Protein AF-A0A968A831-F1 (afdb_monomer_lite)

Secondary structure (DSSP, 8-state):
---PPPP---B-TTT-PBP---TT-SEEE-TTT-PEEE--TTS----------S-HHHHHHHHHHHHTT-

Structure (mmCIF, N/CA/C/O backbone):
data_AF-A0A968A831-F1
#
_entry.id   AF-A0A968A831-F1
#
loop_
_atom_site.group_PDB
_atom_site.id
_atom_site.type_symbol
_atom_site.label_atom_id
_atom_site.label_alt_id
_atom_site.label_comp_id
_atom_site.label_asym_id
_atom_site.label_entity_id
_atom_site.label_seq_id
_atom_site.pdbx_PDB_ins_code
_atom_site.Cartn_x
_atom_site.Cartn_y
_atom_site.Cartn_z
_atom_site.occupancy
_atom_site.B_iso_or_equiv
_atom_site.auth_seq_id
_atom_site.auth_comp_id
_atom_site.auth_asym_id
_atom_site.auth_atom_id
_atom_site.pdbx_PDB_model_num
ATOM 1 N N . MET A 1 1 ? -0.861 -23.443 -11.753 1.00 36.66 1 MET A N 1
ATOM 2 C CA . MET A 1 1 ? -1.821 -22.569 -11.047 1.00 36.66 1 MET A CA 1
ATOM 3 C C . MET A 1 1 ? -1.067 -21.959 -9.876 1.00 36.66 1 MET A C 1
ATOM 5 O O . MET A 1 1 ? -0.851 -22.653 -8.895 1.00 36.66 1 MET A O 1
ATOM 9 N N . SER A 1 2 ? -0.534 -20.744 -10.026 1.00 41.47 2 SER A N 1
ATOM 10 C CA . SER A 1 2 ? 0.224 -20.087 -8.951 1.00 41.47 2 SER A CA 1
ATOM 11 C C . SER A 1 2 ? -0.755 -19.402 -8.005 1.00 41.47 2 SER A C 1
ATOM 13 O O . SER A 1 2 ? -1.454 -18.477 -8.411 1.00 41.47 2 SER A O 1
ATOM 15 N N . SER A 1 3 ? -0.831 -19.886 -6.770 1.00 47.56 3 SER A N 1
ATOM 16 C CA . SER A 1 3 ? -1.566 -19.249 -5.679 1.00 47.56 3 SER A CA 1
ATOM 17 C C . SER A 1 3 ? -0.900 -17.916 -5.339 1.00 47.56 3 SER A C 1
ATOM 19 O O . SER A 1 3 ? 0.244 -17.894 -4.884 1.00 47.56 3 SER A O 1
ATOM 21 N N . VAL A 1 4 ? -1.601 -16.809 -5.586 1.00 56.62 4 VAL A N 1
ATOM 22 C CA . VAL A 1 4 ? -1.220 -15.493 -5.059 1.00 56.62 4 VAL A CA 1
ATOM 23 C C . VAL A 1 4 ? -1.281 -15.597 -3.530 1.00 56.62 4 VAL A C 1
ATOM 25 O O . VAL A 1 4 ? -2.300 -16.071 -3.027 1.00 56.62 4 VAL A O 1
ATOM 28 N N . PRO A 1 5 ? -0.217 -15.244 -2.787 1.00 54.50 5 PRO A N 1
ATOM 29 C CA . PRO A 1 5 ? -0.274 -15.248 -1.332 1.00 54.50 5 PRO A CA 1
ATOM 30 C C . PRO A 1 5 ? -1.382 -14.298 -0.877 1.00 54.50 5 PRO A C 1
ATOM 32 O O . PRO A 1 5 ? -1.490 -13.183 -1.388 1.00 54.50 5 PRO A O 1
ATOM 35 N N . ASP A 1 6 ? -2.209 -14.767 0.053 1.00 56.47 6 ASP A N 1
ATOM 36 C CA . ASP A 1 6 ? -3.236 -13.948 0.683 1.00 56.47 6 ASP A CA 1
ATOM 37 C C . ASP A 1 6 ? -2.542 -12.756 1.353 1.00 56.47 6 ASP A C 1
ATOM 39 O O . ASP A 1 6 ? -1.603 -12.929 2.139 1.00 56.47 6 ASP A O 1
ATOM 43 N N . ALA A 1 7 ? -2.908 -11.539 0.952 1.00 61.34 7 ALA A N 1
ATOM 44 C CA . ALA A 1 7 ? -2.276 -10.342 1.481 1.00 61.34 7 ALA A CA 1
ATOM 45 C C . ALA A 1 7 ? -2.569 -10.286 2.982 1.00 61.34 7 ALA A C 1
ATOM 47 O O . ALA A 1 7 ? -3.731 -10.266 3.379 1.00 61.34 7 ALA A O 1
ATOM 48 N N . ALA A 1 8 ? -1.525 -10.279 3.816 1.00 67.69 8 ALA A N 1
ATOM 49 C CA . ALA A 1 8 ? -1.677 -10.260 5.266 1.00 67.69 8 ALA A CA 1
ATOM 50 C C . ALA A 1 8 ? -2.608 -9.110 5.692 1.00 67.69 8 ALA A C 1
ATOM 52 O O . ALA A 1 8 ? -2.271 -7.932 5.560 1.00 67.69 8 ALA A O 1
ATOM 53 N N . GLN A 1 9 ? -3.798 -9.466 6.176 1.00 78.81 9 GLN A N 1
ATOM 54 C CA . GLN A 1 9 ? -4.824 -8.515 6.581 1.00 78.81 9 GLN A CA 1
ATOM 55 C C . GLN A 1 9 ? -4.482 -7.935 7.957 1.00 78.81 9 GLN A C 1
ATOM 57 O O . GLN A 1 9 ? -4.187 -8.668 8.901 1.00 78.81 9 GLN A O 1
ATOM 62 N N . VAL A 1 10 ? -4.534 -6.609 8.091 1.00 86.12 10 VAL A N 1
ATOM 63 C CA . VAL A 1 10 ? -4.344 -5.935 9.382 1.00 86.12 10 VAL A CA 1
ATOM 64 C C . VAL A 1 10 ? -5.678 -5.885 10.121 1.00 86.12 10 VAL A C 1
ATOM 66 O O . VAL A 1 10 ? -6.687 -5.447 9.569 1.00 86.12 10 VAL A O 1
ATOM 69 N N . LEU A 1 11 ? -5.676 -6.322 11.380 1.00 92.19 11 LEU A N 1
ATOM 70 C CA . LEU A 1 11 ? -6.863 -6.373 12.232 1.00 92.19 11 LEU A CA 1
ATOM 71 C C . LEU A 1 11 ? -6.846 -5.255 13.277 1.00 92.19 11 LEU A C 1
ATOM 73 O O . LEU A 1 11 ? -5.790 -4.832 13.758 1.00 92.19 11 LEU A O 1
ATOM 77 N N . CYS A 1 12 ? -8.032 -4.789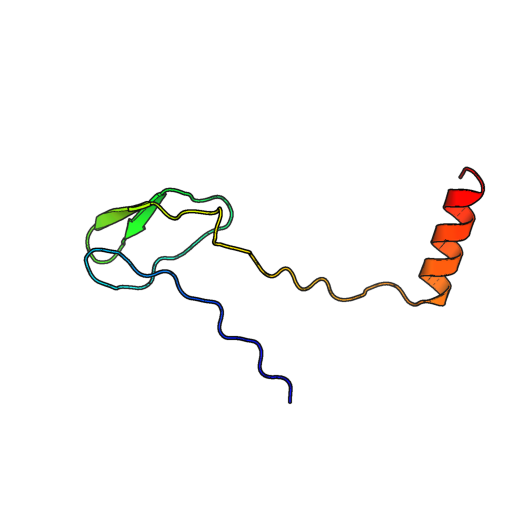 13.658 1.00 93.88 12 CYS A N 1
ATOM 78 C CA . CYS A 1 12 ? -8.202 -3.847 14.751 1.00 93.88 12 CYS A CA 1
ATOM 79 C C . CYS A 1 12 ? -7.780 -4.482 16.081 1.00 93.88 12 CYS A C 1
ATOM 81 O O . CYS A 1 12 ? -8.236 -5.567 16.430 1.00 93.88 12 CYS A O 1
ATOM 83 N N . ARG A 1 13 ? -6.987 -3.761 16.882 1.00 93.75 13 ARG A N 1
ATOM 84 C CA . ARG A 1 13 ? -6.505 -4.247 18.187 1.00 93.75 13 ARG A CA 1
ATOM 85 C C . ARG A 1 13 ? -7.583 -4.323 19.275 1.00 93.75 13 ARG A C 1
ATOM 87 O O . ARG A 1 13 ? -7.284 -4.803 20.361 1.00 93.75 13 ARG A O 1
ATOM 94 N N . GLN A 1 14 ? -8.790 -3.817 19.012 1.00 96.44 14 GLN A N 1
ATOM 95 C CA . GLN A 1 14 ? -9.903 -3.811 19.970 1.00 96.44 14 GLN A CA 1
ATOM 96 C C . GLN A 1 14 ? -10.988 -4.824 19.611 1.00 96.44 14 GLN A C 1
ATOM 98 O O . GLN A 1 14 ? -11.313 -5.681 20.421 1.00 96.44 14 GLN A O 1
ATOM 103 N N . CYS A 1 15 ? -11.542 -4.753 18.399 1.00 96.44 15 CYS A N 1
ATOM 104 C CA . CYS A 1 15 ? -12.654 -5.621 17.992 1.00 96.44 15 CYS A CA 1
ATOM 105 C C . CYS A 1 15 ? -12.252 -6.733 17.017 1.00 96.44 15 CYS A C 1
ATOM 107 O O . CYS A 1 15 ? -13.105 -7.512 16.604 1.00 96.44 15 CYS A O 1
ATOM 109 N N . ASN A 1 16 ? -10.978 -6.796 16.619 1.00 95.38 16 ASN A N 1
ATOM 110 C CA . ASN A 1 16 ? -10.455 -7.773 15.666 1.00 95.38 16 ASN A CA 1
ATOM 111 C C . ASN A 1 16 ? -11.067 -7.698 14.250 1.00 95.38 16 ASN A C 1
ATOM 113 O O . ASN A 1 16 ? -10.836 -8.586 13.433 1.00 95.38 16 ASN A O 1
ATOM 117 N N . ALA A 1 17 ? -11.819 -6.636 13.939 1.00 94.62 17 ALA A N 1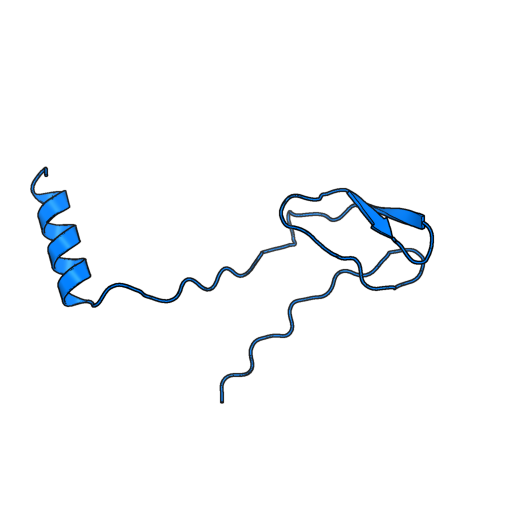
ATOM 118 C CA . ALA A 1 17 ? -12.344 -6.403 12.599 1.00 94.62 17 ALA A CA 1
ATOM 119 C C . ALA A 1 17 ? -11.223 -6.010 11.614 1.00 94.62 17 ALA A C 1
ATOM 121 O O . ALA A 1 17 ? -10.247 -5.373 12.030 1.00 94.62 17 ALA A O 1
ATOM 122 N N . PRO A 1 18 ? -11.360 -6.332 10.316 1.00 92.06 18 PRO A N 1
ATOM 123 C CA . PRO A 1 18 ? -10.455 -5.860 9.275 1.00 92.06 18 PRO A CA 1
ATOM 124 C C . PRO A 1 18 ? -10.308 -4.339 9.250 1.00 92.06 18 PRO A C 1
ATOM 126 O O . PRO A 1 18 ? -11.302 -3.617 9.325 1.00 92.06 18 PRO A O 1
ATOM 129 N N . LEU A 1 19 ? -9.077 -3.852 9.096 1.00 89.62 19 LEU A N 1
ATOM 130 C CA . LEU A 1 19 ? -8.807 -2.439 8.850 1.00 89.62 19 LEU A CA 1
ATOM 131 C C . LEU A 1 19 ? -8.518 -2.200 7.358 1.00 89.62 19 LEU A C 1
ATOM 133 O O . LEU A 1 19 ? -7.687 -2.913 6.788 1.00 89.62 19 LEU A O 1
ATOM 137 N N . PRO A 1 20 ? -9.145 -1.192 6.723 1.00 83.75 20 PRO A N 1
ATOM 138 C CA . PRO A 1 20 ? -8.797 -0.781 5.368 1.00 83.75 20 PRO A CA 1
ATOM 139 C C . PRO A 1 20 ? -7.449 -0.047 5.394 1.00 83.75 20 PRO A C 1
ATOM 141 O O . PRO A 1 20 ? -7.366 1.137 5.716 1.00 83.75 20 PRO A O 1
ATOM 144 N N . VAL A 1 21 ? -6.361 -0.767 5.117 1.00 79.38 21 VAL A N 1
ATOM 145 C CA . VAL A 1 21 ? -5.016 -0.178 5.073 1.00 79.38 21 VAL A CA 1
ATOM 146 C C . VAL A 1 21 ? -4.783 0.458 3.709 1.00 79.38 21 VAL A C 1
ATOM 148 O O . VAL A 1 21 ? -4.479 -0.228 2.736 1.00 79.38 21 VAL A O 1
ATOM 151 N N . GLU A 1 22 ? -4.891 1.782 3.646 1.00 71.44 22 GLU A N 1
ATOM 152 C CA . GL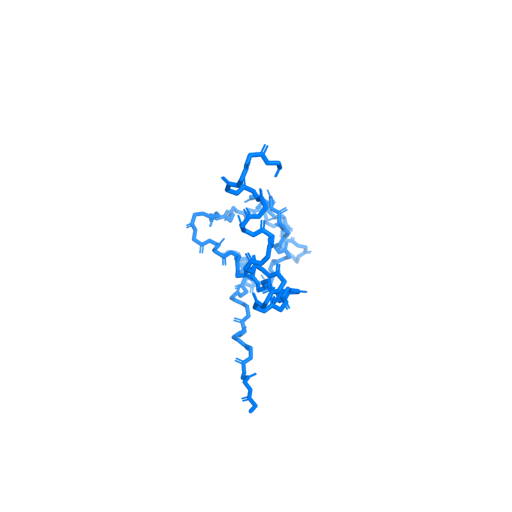U A 1 22 ? -4.482 2.551 2.471 1.00 71.44 22 GLU A CA 1
ATOM 153 C C . GLU A 1 22 ? -2.972 2.824 2.467 1.00 71.44 22 GLU A C 1
ATOM 155 O O . GLU A 1 22 ? -2.320 2.945 3.514 1.00 71.44 22 GLU A O 1
ATOM 160 N N . GLN A 1 23 ? -2.397 2.960 1.269 1.00 65.06 23 GLN A N 1
ATOM 161 C CA . GLN A 1 23 ? -0.998 3.355 1.125 1.00 65.06 23 GLN A CA 1
ATOM 162 C C . GLN A 1 23 ? -0.769 4.716 1.788 1.00 65.06 23 GLN A C 1
ATOM 164 O O . GLN A 1 23 ? -1.423 5.703 1.475 1.00 65.06 23 GLN A O 1
ATOM 169 N N . GLY A 1 24 ? 0.196 4.779 2.705 1.00 65.69 24 GLY A N 1
ATOM 170 C CA . GLY A 1 24 ? 0.562 6.035 3.358 1.00 65.69 24 GLY A CA 1
ATOM 171 C C . GLY A 1 24 ? -0.184 6.339 4.664 1.00 65.69 24 GLY A C 1
ATOM 172 O O . GLY A 1 24 ? 0.317 7.167 5.429 1.00 65.69 24 GLY A O 1
ATOM 173 N N . ALA A 1 25 ? -1.251 5.620 5.019 1.00 71.12 25 ALA A N 1
ATOM 174 C CA . ALA A 1 25 ? -1.917 5.790 6.313 1.00 71.12 25 ALA A CA 1
ATOM 175 C C . ALA A 1 25 ? -1.103 5.149 7.459 1.00 71.12 25 ALA A C 1
ATOM 177 O O . ALA A 1 25 ? -0.572 4.049 7.321 1.00 71.12 25 ALA A O 1
ATOM 178 N N . GLN A 1 26 ? -0.950 5.856 8.585 1.00 84.00 26 GLN A N 1
ATOM 179 C CA . GLN A 1 26 ? -0.336 5.322 9.823 1.00 84.00 26 GLN A CA 1
ATOM 180 C C . GLN A 1 26 ? -1.357 5.141 10.944 1.00 84.00 26 GLN A C 1
ATOM 182 O O . GLN A 1 26 ? -1.191 4.280 11.803 1.00 84.00 26 GLN A O 1
ATOM 187 N N . PHE A 1 27 ? -2.409 5.954 10.923 1.00 89.69 27 PHE A N 1
ATOM 188 C CA . PHE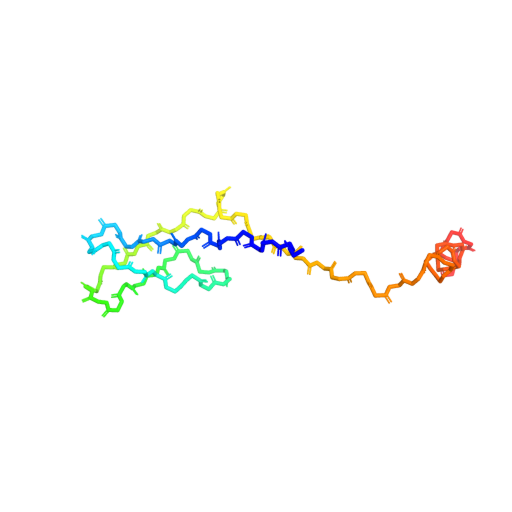 A 1 27 ? -3.508 5.907 11.869 1.00 89.69 27 PHE A CA 1
ATOM 189 C C . PHE A 1 27 ? -4.783 5.613 11.096 1.00 89.69 27 PHE A C 1
ATOM 191 O O . PHE A 1 27 ? -5.075 6.293 10.114 1.00 89.69 27 PHE A O 1
ATOM 198 N N . ILE A 1 28 ? -5.512 4.587 11.523 1.00 91.31 28 ILE A N 1
ATOM 199 C CA . ILE A 1 28 ? -6.746 4.138 10.877 1.00 91.31 28 ILE A CA 1
ATOM 200 C C . ILE A 1 28 ? -7.818 4.015 11.951 1.00 91.31 28 ILE A C 1
ATOM 202 O O . ILE A 1 28 ? -7.656 3.266 12.919 1.00 91.31 28 ILE A O 1
ATOM 206 N N . THR A 1 29 ? -8.917 4.741 11.781 1.00 93.81 29 THR A N 1
ATOM 207 C CA . THR A 1 29 ? -10.087 4.624 12.652 1.00 93.81 29 THR A CA 1
ATOM 208 C C . THR A 1 29 ? -10.929 3.440 12.202 1.00 93.81 29 THR A C 1
ATOM 210 O O . THR A 1 29 ? -11.322 3.352 11.045 1.00 93.81 29 THR A O 1
ATOM 213 N N . CYS A 1 30 ? -11.186 2.503 13.112 1.00 94.81 30 CYS A N 1
ATOM 214 C CA . CYS A 1 30 ? -12.025 1.348 12.834 1.00 94.81 30 CYS A CA 1
ATOM 215 C C . CYS A 1 30 ? -13.487 1.781 12.679 1.00 94.81 30 CYS A C 1
ATOM 217 O O . CYS A 1 30 ? -14.065 2.333 13.612 1.00 94.81 30 CYS A O 1
ATOM 219 N N . GLU A 1 31 ? -14.106 1.457 11.548 1.00 95.38 31 GLU A N 1
ATOM 220 C CA . GLU A 1 31 ? -15.516 1.777 11.281 1.00 95.38 31 GLU A CA 1
ATOM 221 C C . GLU A 1 31 ? -16.493 0.963 12.145 1.00 95.38 31 GLU A C 1
ATOM 223 O O . GLU A 1 31 ? -17.642 1.353 12.316 1.00 95.38 31 GLU A O 1
ATOM 228 N N . PHE A 1 32 ? -16.034 -0.146 12.736 1.00 96.12 32 PHE A N 1
ATOM 229 C CA . PHE A 1 32 ? -16.871 -1.022 13.559 1.00 96.12 32 PHE A CA 1
ATOM 230 C C . PHE A 1 32 ? -16.946 -0.585 15.025 1.00 96.12 32 PHE A C 1
ATOM 232 O O . PHE A 1 32 ? -18.015 -0.627 15.623 1.00 96.12 32 PHE A O 1
ATOM 239 N N . CYS A 1 33 ? -15.818 -0.200 15.630 1.00 96.62 33 CYS A N 1
ATOM 240 C CA . CYS A 1 33 ? -15.759 0.139 17.061 1.00 96.62 33 CYS A CA 1
ATOM 241 C C . CYS A 1 33 ? -15.262 1.561 17.354 1.00 96.62 33 CYS A C 1
ATOM 243 O O . CYS A 1 33 ? 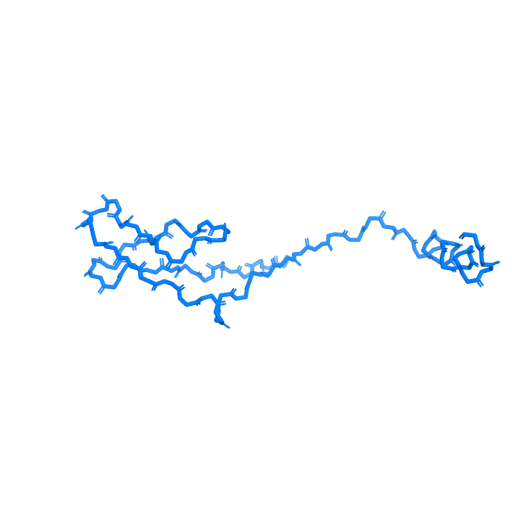-15.133 1.928 18.519 1.00 96.62 33 CYS A O 1
ATOM 245 N N . GLY A 1 34 ? -14.912 2.344 16.330 1.00 96.06 34 GLY A N 1
ATOM 246 C CA . GLY A 1 34 ? -14.420 3.718 16.473 1.00 96.06 34 GLY A CA 1
ATOM 247 C C . GLY A 1 34 ? -12.993 3.850 17.014 1.00 96.06 34 GLY A C 1
ATOM 248 O O . GLY A 1 34 ? -12.507 4.962 17.188 1.00 96.06 34 GLY A O 1
ATOM 249 N N . THR A 1 35 ? -12.289 2.745 17.281 1.00 96.69 35 THR A N 1
ATOM 250 C CA . THR A 1 35 ? -10.912 2.804 17.796 1.00 96.69 35 THR A CA 1
ATOM 251 C C . THR A 1 35 ? -9.939 3.261 16.713 1.00 96.69 35 THR A C 1
ATOM 253 O O . THR A 1 35 ? -9.874 2.651 15.644 1.00 96.69 35 THR A O 1
ATOM 256 N N . THR A 1 36 ? -9.103 4.253 17.020 1.00 95.00 36 THR A N 1
ATOM 257 C CA . THR A 1 36 ? -7.949 4.621 16.189 1.00 95.00 36 THR A CA 1
ATOM 258 C C . THR A 1 36 ? -6.788 3.660 16.431 1.00 95.00 36 THR A C 1
ATOM 260 O O . THR A 1 36 ? -6.261 3.552 17.537 1.00 95.00 36 THR A O 1
ATOM 263 N N . ASN A 1 37 ? -6.372 2.955 15.383 1.00 92.19 37 ASN A N 1
ATOM 264 C CA . ASN A 1 37 ? -5.281 1.989 15.413 1.00 92.19 37 ASN A CA 1
ATOM 265 C C . ASN A 1 37 ? -4.037 2.596 14.764 1.00 92.19 37 ASN A C 1
ATOM 267 O O . ASN A 1 37 ? -4.129 3.197 13.695 1.00 92.19 37 ASN A O 1
ATOM 271 N N . PHE A 1 38 ? -2.876 2.390 15.384 1.00 89.50 38 PHE A N 1
ATOM 272 C CA . PHE A 1 38 ? -1.580 2.675 14.773 1.00 89.50 38 PHE A CA 1
ATOM 273 C C . PHE A 1 38 ? -1.061 1.437 14.030 1.00 89.50 38 PHE A C 1
ATOM 275 O O . PHE A 1 38 ? -0.979 0.347 14.612 1.00 89.50 38 PHE A O 1
ATOM 282 N N . VAL A 1 39 ? -0.692 1.612 12.762 1.00 82.75 39 VAL A N 1
ATOM 283 C CA . VAL A 1 39 ? -0.111 0.572 11.906 1.00 82.75 39 VAL A CA 1
ATOM 284 C C . VAL A 1 39 ? 1.366 0.884 11.670 1.00 82.75 39 VAL A C 1
ATOM 286 O O . VAL A 1 39 ? 1.712 1.884 11.042 1.00 82.75 39 VAL A O 1
ATOM 289 N N . ASP A 1 40 ? 2.241 0.006 12.166 1.00 74.62 40 ASP A N 1
ATOM 290 C CA . ASP A 1 40 ? 3.687 0.117 11.966 1.00 74.62 40 ASP A CA 1
ATOM 291 C C . ASP A 1 40 ? 4.066 -0.295 10.534 1.00 74.62 40 ASP A C 1
ATOM 293 O O . ASP A 1 40 ? 4.093 -1.476 10.175 1.00 74.62 40 ASP A O 1
ATOM 297 N N . LYS A 1 41 ? 4.379 0.708 9.709 1.00 67.00 41 LYS A N 1
ATOM 298 C CA . LYS A 1 41 ? 4.791 0.528 8.313 1.00 67.00 41 LYS A CA 1
ATOM 299 C C . LYS A 1 41 ? 6.144 -0.159 8.155 1.00 67.00 41 LYS A C 1
ATOM 301 O O . LYS A 1 41 ? 6.400 -0.701 7.085 1.00 67.00 41 LYS A O 1
ATOM 306 N N . GLY A 1 42 ? 6.992 -0.178 9.187 1.00 62.84 42 GLY A N 1
ATOM 307 C CA . GLY A 1 42 ? 8.299 -0.837 9.131 1.00 62.84 42 GLY A CA 1
ATOM 308 C C . GLY A 1 42 ? 8.199 -2.347 8.889 1.00 62.84 42 GLY A C 1
ATOM 309 O O . GLY A 1 42 ? 9.155 -2.961 8.423 1.00 62.84 42 GLY A O 1
ATOM 310 N N . ARG A 1 43 ? 7.029 -2.939 9.164 1.00 55.88 43 ARG A N 1
ATOM 311 C CA . ARG A 1 43 ? 6.725 -4.358 8.919 1.00 55.88 43 ARG A CA 1
ATOM 312 C C . ARG A 1 43 ? 5.679 -4.587 7.824 1.00 55.88 43 ARG A C 1
ATOM 314 O O . ARG A 1 43 ? 5.485 -5.728 7.416 1.00 55.88 43 ARG A O 1
ATOM 321 N N . ALA A 1 44 ? 5.028 -3.532 7.331 1.00 57.00 44 ALA A N 1
ATOM 322 C CA . ALA A 1 44 ? 4.082 -3.609 6.221 1.00 57.00 44 ALA A CA 1
ATOM 323 C C . ALA A 1 44 ? 4.841 -3.473 4.893 1.00 57.00 44 ALA A C 1
ATOM 325 O O . ALA A 1 44 ? 4.880 -2.412 4.271 1.00 57.00 44 ALA A O 1
ATOM 326 N N . VAL A 1 45 ? 5.499 -4.554 4.474 1.00 57.16 45 VAL A N 1
ATOM 327 C CA . VAL A 1 45 ? 6.134 -4.604 3.155 1.00 57.16 45 VAL A CA 1
ATOM 328 C C . VAL A 1 45 ? 5.029 -4.785 2.119 1.00 57.16 45 VAL A C 1
ATOM 330 O O . VAL A 1 45 ? 4.463 -5.866 1.975 1.00 57.16 45 VAL A O 1
ATOM 333 N N . PHE A 1 46 ? 4.688 -3.717 1.401 1.00 61.31 46 PHE A N 1
ATOM 334 C CA . PHE A 1 46 ? 3.811 -3.833 0.241 1.00 61.31 46 PHE A CA 1
ATOM 335 C C . PHE A 1 46 ? 4.557 -4.599 -0.858 1.00 61.31 46 PHE A C 1
ATOM 337 O O . PHE A 1 46 ? 5.596 -4.154 -1.349 1.00 61.31 46 PHE A O 1
ATOM 344 N N . HIS A 1 47 ? 4.036 -5.761 -1.250 1.00 62.97 47 HIS A N 1
ATOM 345 C CA . HIS A 1 47 ? 4.550 -6.505 -2.395 1.00 62.97 47 HIS A CA 1
ATOM 346 C C . HIS A 1 47 ? 4.078 -5.831 -3.689 1.00 62.97 47 HIS A C 1
ATOM 348 O O . HIS A 1 47 ? 2.953 -6.043 -4.138 1.00 62.97 47 HIS A O 1
ATOM 354 N N . TYR A 1 48 ? 4.935 -5.018 -4.306 1.00 63.81 48 TYR A N 1
ATOM 355 C CA . TYR A 1 48 ? 4.687 -4.510 -5.654 1.00 63.81 48 TYR A CA 1
ATOM 356 C C . TYR A 1 48 ? 5.134 -5.552 -6.677 1.00 63.81 48 TYR A C 1
ATOM 358 O O . TYR A 1 48 ? 6.326 -5.772 -6.882 1.00 63.81 48 TYR A O 1
ATOM 366 N N . ALA A 1 49 ? 4.174 -6.192 -7.341 1.00 70.00 49 ALA A N 1
ATOM 367 C CA . ALA A 1 49 ? 4.454 -7.001 -8.518 1.00 70.00 49 ALA A CA 1
ATOM 368 C C . ALA A 1 49 ? 4.440 -6.098 -9.758 1.00 70.00 49 ALA A C 1
ATOM 370 O O . ALA A 1 49 ? 3.381 -5.795 -10.309 1.00 70.00 49 ALA A O 1
ATOM 371 N N . VAL A 1 50 ? 5.616 -5.661 -10.207 1.00 75.69 50 VAL A N 1
ATOM 372 C CA . VAL A 1 50 ? 5.746 -4.979 -11.500 1.00 75.69 50 VAL A CA 1
ATOM 373 C C . VAL A 1 50 ? 5.815 -6.049 -12.582 1.00 75.69 50 VAL A C 1
ATOM 375 O O . VAL A 1 50 ? 6.757 -6.839 -12.628 1.00 75.69 50 VAL A O 1
ATOM 378 N N . ARG A 1 51 ? 4.806 -6.103 -13.456 1.00 76.81 51 ARG A N 1
ATOM 379 C CA . ARG A 1 51 ? 4.878 -6.965 -14.641 1.00 76.81 51 ARG A CA 1
ATOM 380 C C . ARG A 1 51 ? 5.977 -6.448 -15.560 1.00 76.81 51 ARG A C 1
ATOM 382 O O . ARG A 1 51 ? 6.031 -5.255 -15.841 1.00 76.81 51 ARG A O 1
ATOM 389 N N . THR A 1 52 ? 6.816 -7.347 -16.062 1.00 81.25 52 THR A N 1
ATOM 390 C CA . THR A 1 52 ? 7.804 -7.008 -17.086 1.00 81.25 52 THR A CA 1
ATOM 391 C C . THR A 1 52 ? 7.084 -6.516 -18.341 1.00 81.25 52 THR A C 1
ATOM 393 O O . THR A 1 52 ? 6.343 -7.270 -18.969 1.00 81.25 52 THR A O 1
ATOM 396 N N . THR A 1 53 ? 7.283 -5.248 -18.698 1.00 87.06 53 THR A N 1
ATOM 397 C CA . THR A 1 53 ? 6.695 -4.619 -19.896 1.00 87.06 53 THR A CA 1
ATOM 398 C C . THR A 1 53 ? 7.679 -4.507 -21.060 1.00 87.06 53 THR A C 1
ATOM 400 O O . THR A 1 53 ? 7.283 -4.132 -22.159 1.00 87.06 53 THR A O 1
ATOM 403 N N . VAL A 1 54 ? 8.952 -4.845 -20.840 1.00 90.94 54 VAL A N 1
ATOM 404 C CA . VAL A 1 54 ? 10.028 -4.743 -21.832 1.00 90.94 54 VAL A CA 1
ATOM 405 C C . VAL A 1 54 ? 10.533 -6.133 -22.214 1.00 90.94 54 VAL A C 1
ATOM 407 O O . VAL A 1 54 ? 10.778 -6.974 -21.350 1.00 90.94 54 VAL A O 1
ATOM 410 N N . ARG A 1 55 ? 10.686 -6.396 -23.516 1.00 91.94 55 ARG A N 1
ATOM 411 C CA . ARG A 1 55 ? 11.334 -7.625 -23.996 1.00 91.94 55 ARG A CA 1
ATOM 412 C C . ARG A 1 55 ? 12.847 -7.507 -23.836 1.00 91.94 55 ARG A C 1
ATOM 414 O O . ARG A 1 55 ? 13.394 -6.412 -23.909 1.00 91.94 55 ARG A O 1
ATOM 421 N N . GLU A 1 56 ? 13.532 -8.632 -23.668 1.00 92.06 56 GLU A N 1
ATOM 422 C CA 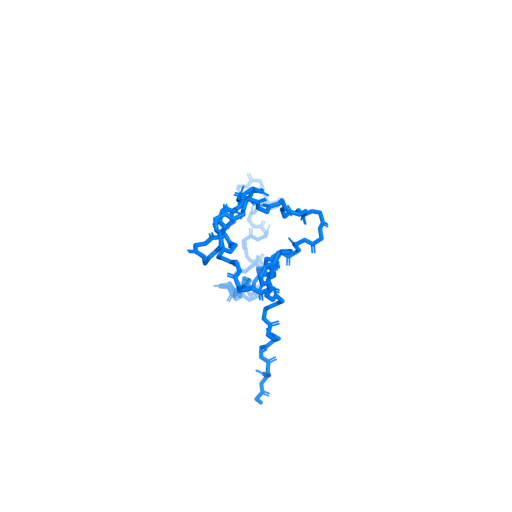. GLU A 1 56 ? 14.980 -8.667 -23.407 1.00 92.06 56 GLU A CA 1
ATOM 423 C C . GLU A 1 56 ? 15.801 -7.871 -24.435 1.00 92.06 56 GLU A C 1
ATOM 425 O O . GLU A 1 56 ? 16.627 -7.037 -24.066 1.00 92.06 56 GLU A O 1
ATOM 430 N N . ASN A 1 57 ? 15.509 -8.043 -25.728 1.00 95.69 57 ASN A N 1
ATOM 431 C CA . ASN A 1 57 ? 16.194 -7.312 -26.797 1.00 95.69 57 ASN A CA 1
ATOM 432 C C . ASN A 1 57 ? 15.979 -5.792 -26.710 1.00 95.69 57 ASN A C 1
ATOM 434 O O . ASN A 1 57 ? 16.915 -5.022 -26.935 1.00 95.69 57 ASN A O 1
ATOM 438 N N . ASP A 1 58 ? 14.771 -5.360 -26.344 1.00 94.06 58 ASP A N 1
ATOM 439 C CA . ASP A 1 58 ? 14.423 -3.943 -26.209 1.00 94.06 58 ASP A CA 1
ATOM 440 C C . ASP A 1 58 ? 15.123 -3.327 -24.986 1.00 94.06 58 ASP A C 1
ATOM 442 O O . ASP A 1 58 ? 15.624 -2.200 -25.055 1.00 94.06 58 ASP A O 1
ATOM 446 N N . ALA A 1 59 ? 15.234 -4.092 -23.893 1.00 93.94 59 ALA A N 1
ATOM 447 C CA . ALA A 1 59 ? 15.964 -3.701 -22.689 1.00 93.94 59 ALA A CA 1
ATOM 448 C C . ALA A 1 59 ? 17.469 -3.550 -22.965 1.00 93.94 59 ALA A C 1
ATOM 450 O O . ALA A 1 59 ? 18.065 -2.532 -22.610 1.00 93.94 59 ALA A O 1
ATOM 451 N N . LEU A 1 60 ? 18.072 -4.518 -23.665 1.00 96.00 60 LEU A N 1
ATOM 452 C CA . LEU A 1 60 ? 19.479 -4.465 -24.074 1.00 96.00 60 LEU A CA 1
ATOM 453 C C . LEU A 1 60 ? 19.760 -3.268 -24.989 1.00 96.00 60 LEU A C 1
ATOM 455 O O . LEU A 1 60 ? 20.781 -2.594 -24.838 1.00 96.00 60 LEU A O 1
ATOM 459 N N . ALA A 1 61 ? 18.860 -2.978 -25.930 1.00 95.00 61 ALA A N 1
ATOM 460 C CA . ALA A 1 61 ? 18.992 -1.825 -26.812 1.00 95.00 61 ALA A CA 1
ATOM 461 C C . ALA A 1 61 ? 18.895 -0.498 -26.041 1.00 95.00 61 ALA A C 1
ATOM 463 O O . ALA A 1 61 ? 19.696 0.404 -26.285 1.00 95.00 61 ALA A O 1
ATOM 464 N N . ALA A 1 62 ? 17.951 -0.381 -25.102 1.00 93.75 62 ALA A N 1
ATOM 465 C CA . ALA A 1 62 ? 17.814 0.800 -24.250 1.00 93.75 62 ALA A CA 1
ATOM 466 C C . ALA A 1 62 ? 19.058 1.028 -23.381 1.00 93.75 62 ALA A C 1
ATOM 468 O O . ALA A 1 62 ? 19.575 2.144 -23.346 1.00 93.75 62 ALA A O 1
ATOM 469 N N . LEU A 1 63 ? 19.587 -0.036 -22.768 1.00 95.31 63 LEU A N 1
ATOM 470 C CA . LEU A 1 63 ? 20.807 0.025 -21.966 1.00 95.31 63 LEU A CA 1
ATOM 471 C C . LEU A 1 63 ? 22.007 0.511 -22.790 1.00 95.31 63 LEU A C 1
ATOM 473 O O . LEU A 1 63 ? 22.736 1.398 -22.355 1.00 95.31 63 LEU A O 1
ATOM 477 N N . ARG A 1 64 ? 22.202 -0.028 -24.001 1.00 96.50 64 ARG A N 1
ATOM 478 C CA . ARG A 1 64 ? 23.299 0.392 -24.891 1.00 96.50 64 ARG A CA 1
ATOM 479 C C . ARG A 1 64 ? 23.215 1.867 -25.275 1.00 96.50 64 ARG A C 1
ATOM 481 O O . ARG A 1 64 ? 24.251 2.521 -25.307 1.00 96.50 64 ARG A O 1
ATOM 488 N N . ARG A 1 65 ? 22.011 2.386 -25.549 1.00 95.75 65 ARG A N 1
ATOM 489 C CA . ARG A 1 65 ? 21.815 3.812 -25.863 1.00 95.75 65 ARG A CA 1
ATOM 490 C C . ARG A 1 65 ? 22.218 4.703 -24.689 1.00 95.75 65 ARG A C 1
ATOM 492 O O . ARG A 1 65 ? 23.023 5.603 -24.888 1.00 95.75 65 ARG A O 1
ATOM 499 N N . TRP A 1 66 ? 21.753 4.369 -23.485 1.00 95.44 66 TRP A N 1
ATOM 500 C CA . TRP A 1 66 ? 22.099 5.106 -22.268 1.00 95.44 66 TRP A CA 1
ATOM 501 C C . TRP A 1 66 ? 23.612 5.104 -22.002 1.00 95.44 66 TRP A C 1
ATOM 503 O O . TRP A 1 66 ? 24.209 6.151 -21.764 1.00 95.44 66 TRP A O 1
ATOM 513 N N . MET A 1 67 ? 24.263 3.939 -22.120 1.00 96.75 67 MET A N 1
ATOM 514 C CA . MET A 1 67 ? 25.718 3.825 -21.937 1.00 96.75 67 MET A CA 1
ATOM 515 C C . MET A 1 67 ? 26.524 4.608 -22.984 1.00 96.75 67 MET A C 1
ATOM 517 O O . MET A 1 67 ? 27.661 4.983 -22.715 1.00 96.75 67 MET A O 1
ATOM 521 N N . ALA A 1 68 ? 25.957 4.858 -24.167 1.00 96.75 68 ALA A N 1
ATOM 522 C CA . ALA A 1 68 ? 26.590 5.653 -25.216 1.00 96.75 68 ALA A CA 1
ATOM 523 C C . ALA A 1 68 ? 26.473 7.175 -24.986 1.00 96.75 68 ALA A C 1
ATOM 525 O O . ALA A 1 68 ? 26.951 7.943 -25.820 1.00 96.75 68 ALA A O 1
ATOM 526 N N . GLY A 1 69 ? 25.873 7.615 -23.872 1.00 90.56 69 GLY A N 1
ATOM 527 C CA . GLY A 1 69 ? 25.768 9.030 -23.511 1.00 90.56 69 GLY A CA 1
ATOM 528 C C . GLY A 1 69 ? 24.619 9.775 -24.192 1.00 90.56 69 GLY A C 1
ATOM 529 O O . GLY A 1 69 ? 24.729 10.983 -24.387 1.00 90.56 69 GLY A O 1
ATOM 530 N N . ASN A 1 70 ? 23.544 9.066 -24.553 1.00 57.78 70 ASN A N 1
ATOM 531 C CA . ASN A 1 70 ? 22.280 9.649 -25.011 1.00 57.78 70 ASN A CA 1
ATOM 532 C C . ASN A 1 70 ? 21.137 9.266 -24.067 1.00 57.78 70 ASN A C 1
ATOM 534 O O . ASN A 1 70 ? 20.981 8.048 -23.809 1.00 57.78 70 ASN A O 1
#

pLDDT: mean 81.19, std 16.24, range [36.66, 96.75]

Radius of gyration: 20.38 Å; chains: 1; bounding box: 44×32×47 Å

Foldseek 3Di:
DDDDPDQDFDADPPPRHTFPDDPPDQWGQDPPPRDIDGDDVVPRDDDDDDDDPDDPVRVVVVVVVVVVPD

Sequence (70 aa):
MSSVPDAAQVLCRQCNAPLPVEQGAQFITCEFCGTTNFVDKGRAVFHYAVRTTVRENDALAALRRWMAGN